Protein AF-A0A433Q4P0-F1 (afdb_monomer_lite)

Organism: NCBI:txid994334

Structure (mmCIF, N/CA/C/O backbone):
data_AF-A0A433Q4P0-F1
#
_entry.id   AF-A0A433Q4P0-F1
#
loop_
_atom_site.group_PDB
_atom_site.id
_atom_site.type_symbol
_atom_site.label_atom_id
_atom_site.label_alt_id
_atom_site.label_comp_id
_atom_site.label_asym_id
_atom_site.label_entity_id
_atom_site.label_seq_id
_atom_site.pdbx_PDB_ins_code
_atom_site.Cartn_x
_atom_site.Cartn_y
_atom_site.Cartn_z
_atom_site.occupancy
_atom_site.B_iso_or_equiv
_atom_site.auth_seq_id
_atom_site.auth_comp_id
_atom_site.auth_asym_id
_atom_site.auth_atom_id
_atom_site.pdbx_PDB_model_num
ATOM 1 N N . MET A 1 1 ? 10.547 3.537 -11.423 1.00 65.88 1 MET A N 1
ATOM 2 C CA . MET A 1 1 ? 9.897 2.313 -10.899 1.00 65.88 1 MET A CA 1
ATOM 3 C C . MET A 1 1 ? 9.715 2.371 -9.387 1.00 65.88 1 MET A C 1
ATOM 5 O O . MET A 1 1 ? 8.588 2.554 -8.961 1.00 65.88 1 MET A O 1
ATOM 9 N N . LEU A 1 2 ? 10.767 2.260 -8.561 1.00 69.75 2 LEU A N 1
ATOM 10 C CA . LEU A 1 2 ? 10.593 2.246 -7.093 1.00 69.75 2 LEU A CA 1
ATOM 11 C C . LEU A 1 2 ? 10.082 3.577 -6.509 1.00 69.75 2 LEU A C 1
ATOM 13 O O . LEU A 1 2 ? 9.319 3.564 -5.547 1.00 69.75 2 LEU A O 1
ATOM 17 N N . ILE A 1 3 ? 10.454 4.709 -7.116 1.00 78.31 3 ILE A N 1
ATOM 18 C CA . ILE A 1 3 ? 9.955 6.041 -6.732 1.00 78.31 3 ILE A CA 1
ATOM 19 C C . ILE A 1 3 ? 8.446 6.141 -7.001 1.00 78.31 3 ILE A C 1
ATOM 21 O O . ILE A 1 3 ? 7.686 6.470 -6.100 1.00 78.31 3 ILE A O 1
ATOM 25 N N . ASP A 1 4 ? 7.996 5.753 -8.197 1.00 80.88 4 ASP A N 1
ATOM 26 C CA . ASP A 1 4 ? 6.577 5.824 -8.584 1.00 80.88 4 ASP A CA 1
ATOM 27 C C . ASP A 1 4 ? 5.687 4.941 -7.695 1.00 80.88 4 ASP A C 1
ATOM 29 O O . ASP A 1 4 ? 4.568 5.312 -7.331 1.00 80.88 4 ASP A O 1
ATOM 33 N N . ILE A 1 5 ? 6.202 3.771 -7.307 1.00 82.31 5 ILE A N 1
ATOM 34 C CA . ILE A 1 5 ? 5.543 2.860 -6.367 1.00 82.31 5 ILE A CA 1
ATOM 35 C C . ILE A 1 5 ? 5.431 3.502 -4.981 1.00 82.31 5 ILE A C 1
ATOM 37 O O . ILE A 1 5 ? 4.360 3.454 -4.379 1.00 82.31 5 ILE A O 1
ATOM 41 N N . ARG A 1 6 ? 6.505 4.127 -4.482 1.00 88.44 6 ARG A N 1
ATOM 42 C CA . ARG A 1 6 ? 6.500 4.838 -3.197 1.00 88.44 6 ARG A CA 1
ATOM 43 C C . ARG A 1 6 ? 5.461 5.949 -3.178 1.00 88.44 6 ARG A C 1
ATOM 45 O O . ARG A 1 6 ? 4.639 5.974 -2.268 1.00 88.44 6 ARG A O 1
ATOM 52 N N . THR A 1 7 ? 5.441 6.792 -4.204 1.00 88.50 7 THR A N 1
ATOM 53 C CA . THR A 1 7 ? 4.446 7.861 -4.334 1.00 88.50 7 THR A CA 1
ATOM 54 C C . THR A 1 7 ? 3.023 7.300 -4.415 1.00 88.50 7 THR A C 1
ATOM 56 O O . THR A 1 7 ? 2.097 7.858 -3.832 1.00 88.50 7 THR A O 1
ATOM 59 N N . THR A 1 8 ? 2.821 6.165 -5.093 1.00 87.19 8 THR A N 1
ATOM 60 C CA . THR A 1 8 ? 1.502 5.512 -5.158 1.00 87.19 8 THR A CA 1
ATOM 61 C C . THR A 1 8 ? 1.058 4.999 -3.788 1.00 87.19 8 THR A C 1
ATOM 63 O O . THR A 1 8 ? -0.068 5.264 -3.379 1.00 87.19 8 THR A O 1
ATOM 66 N N . ILE A 1 9 ? 1.935 4.309 -3.055 1.00 89.38 9 ILE A N 1
ATOM 67 C CA . ILE A 1 9 ? 1.628 3.799 -1.710 1.00 89.38 9 ILE A CA 1
ATOM 68 C C . ILE A 1 9 ? 1.380 4.958 -0.738 1.00 89.38 9 ILE A C 1
ATOM 70 O O . ILE A 1 9 ? 0.408 4.913 0.012 1.00 89.38 9 ILE A O 1
ATOM 74 N N . SER A 1 10 ? 2.192 6.016 -0.796 1.00 92.50 10 SER A N 1
ATOM 75 C CA . SER A 1 10 ? 2.006 7.223 0.018 1.00 92.50 10 SER A CA 1
ATOM 76 C C . SER A 1 10 ? 0.613 7.827 -0.165 1.00 92.50 10 SER A C 1
ATOM 78 O O . SER A 1 10 ? -0.082 8.071 0.818 1.00 92.50 10 SER A O 1
ATOM 80 N N . LYS A 1 11 ? 0.145 7.972 -1.413 1.00 90.56 11 LYS A N 1
ATOM 81 C CA . LYS A 1 11 ? -1.209 8.474 -1.701 1.00 90.56 11 LYS A CA 1
ATOM 82 C C . LYS A 1 11 ? -2.299 7.621 -1.056 1.00 90.56 11 LYS A C 1
ATOM 84 O O . LYS A 1 11 ? -3.211 8.173 -0.454 1.00 90.56 11 LYS A O 1
ATOM 89 N N . VAL A 1 12 ? -2.182 6.294 -1.130 1.00 88.75 12 VAL A N 1
ATOM 90 C CA . VAL A 1 12 ? -3.154 5.376 -0.512 1.00 88.75 12 VAL A CA 1
ATOM 91 C C . VAL A 1 12 ? -3.169 5.538 1.014 1.00 88.75 12 VAL A C 1
ATOM 93 O O . VAL A 1 12 ? -4.240 5.586 1.614 1.00 88.75 12 VAL A O 1
ATOM 96 N N . TYR A 1 13 ? -2.007 5.686 1.653 1.00 92.31 13 TYR A N 1
ATOM 97 C CA . TYR A 1 13 ? -1.927 5.985 3.088 1.00 92.31 13 TYR A CA 1
ATOM 98 C C . TYR A 1 13 ? -2.544 7.350 3.427 1.00 92.31 13 TYR A C 1
ATOM 100 O O . TYR A 1 13 ? -3.319 7.464 4.374 1.00 92.31 13 TYR A O 1
ATOM 108 N N . ALA A 1 14 ? -2.249 8.376 2.628 1.00 91.31 14 ALA A N 1
ATOM 109 C CA . ALA A 1 14 ? -2.740 9.737 2.825 1.00 91.31 14 ALA A CA 1
ATOM 110 C C . ALA A 1 14 ? -4.269 9.868 2.686 1.00 91.31 14 ALA A C 1
ATOM 112 O O . ALA A 1 14 ? -4.845 10.821 3.203 1.00 91.31 14 ALA A O 1
ATOM 113 N N . GLU A 1 15 ? -4.944 8.911 2.040 1.00 89.69 15 GLU A N 1
ATOM 114 C CA . GLU A 1 15 ? -6.412 8.829 2.011 1.00 89.69 15 GLU A CA 1
ATOM 115 C C . GLU A 1 15 ? -7.027 8.414 3.362 1.00 89.69 15 GLU A C 1
ATOM 117 O O . GLU A 1 15 ? -8.236 8.548 3.550 1.00 89.69 15 GLU A O 1
ATOM 122 N N . HIS A 1 16 ? -6.221 7.922 4.312 1.00 87.75 16 HIS A N 1
ATOM 123 C CA . HIS A 1 16 ? -6.699 7.341 5.568 1.00 87.75 16 HIS A CA 1
ATOM 124 C C . HIS A 1 16 ? -6.115 8.025 6.826 1.00 87.75 16 HIS A C 1
ATOM 126 O O . HIS A 1 16 ? -5.667 7.334 7.745 1.00 87.75 16 HIS A O 1
ATOM 132 N N . PRO A 1 17 ? -6.130 9.373 6.931 1.00 87.94 17 PRO A N 1
ATOM 133 C CA . PRO A 1 17 ? -5.525 10.086 8.062 1.00 87.94 17 PRO A CA 1
ATOM 134 C C . PRO A 1 17 ? -6.219 9.776 9.397 1.00 87.94 17 PRO A C 1
ATOM 136 O O . PRO A 1 17 ? -5.576 9.765 10.440 1.00 87.94 17 PRO A O 1
ATOM 139 N N . TYR A 1 18 ? -7.514 9.443 9.359 1.00 86.62 18 TYR A N 1
ATOM 140 C CA . TYR A 1 18 ? -8.329 9.095 10.529 1.00 86.62 18 TYR A CA 1
ATOM 141 C C . TYR A 1 18 ? -7.832 7.855 11.290 1.00 86.62 18 TYR A C 1
ATOM 143 O O . TYR A 1 18 ? -8.199 7.650 12.445 1.00 86.62 18 TYR A O 1
ATOM 151 N N . LEU A 1 19 ? -7.010 7.015 10.655 1.00 88.0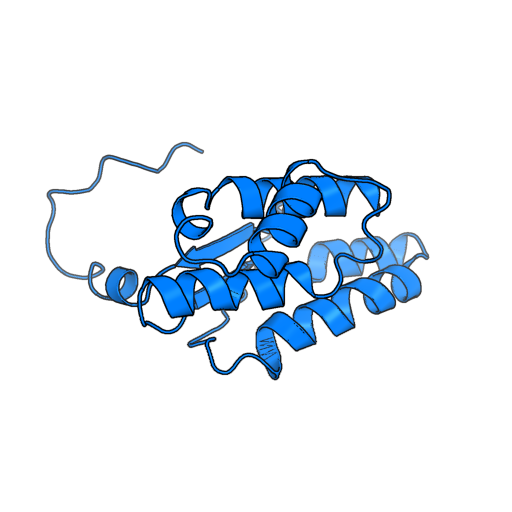0 19 LEU A N 1
ATOM 152 C CA . LEU A 1 19 ? -6.456 5.828 11.297 1.00 88.00 19 LEU A CA 1
ATOM 153 C C . LEU A 1 19 ? -5.410 6.192 12.349 1.00 88.00 19 LEU A C 1
ATOM 155 O O . LEU A 1 19 ? -5.319 5.485 13.347 1.00 88.00 19 LEU A O 1
ATOM 159 N N . GLN A 1 20 ? -4.661 7.287 12.155 1.00 84.69 20 GLN A N 1
ATOM 160 C CA . GLN A 1 20 ? -3.518 7.651 13.002 1.00 84.69 20 GLN A CA 1
ATOM 161 C C . GLN A 1 20 ? -3.884 7.783 14.484 1.00 84.69 20 GLN A C 1
ATOM 163 O O . GLN A 1 20 ? -3.099 7.387 15.336 1.00 84.69 20 GLN A O 1
ATOM 168 N N . GLU A 1 21 ? -5.091 8.259 14.795 1.00 84.44 21 GLU A N 1
ATOM 169 C CA . GLU A 1 21 ? -5.580 8.423 16.173 1.00 84.44 21 GLU A CA 1
ATOM 170 C C . GLU A 1 21 ? -5.746 7.093 16.933 1.00 84.44 21 GLU A C 1
ATOM 172 O O . GLU A 1 21 ? -5.885 7.092 18.152 1.00 84.44 21 GLU A O 1
ATOM 177 N N . HIS A 1 22 ? -5.771 5.964 16.219 1.00 85.62 22 HIS A N 1
ATOM 178 C CA . HIS A 1 22 ? -6.033 4.627 16.767 1.00 85.62 22 HIS A CA 1
ATOM 179 C C . HIS A 1 22 ? -4.854 3.663 16.554 1.00 85.62 22 HIS A C 1
ATOM 181 O O . HIS A 1 22 ? -4.977 2.458 16.796 1.00 85.62 22 HIS A O 1
ATOM 187 N N . LEU A 1 23 ? -3.722 4.182 16.078 1.00 90.19 23 LEU A N 1
ATOM 188 C CA . LEU A 1 23 ? -2.475 3.446 15.908 1.00 90.19 23 LEU A CA 1
ATOM 189 C C . LEU A 1 23 ? -1.626 3.517 17.182 1.00 90.19 23 LEU A C 1
ATOM 191 O O . LEU A 1 23 ? -1.740 4.451 17.970 1.00 90.19 23 LEU A O 1
ATOM 195 N N . GLN A 1 24 ? -0.764 2.521 17.380 1.00 90.31 24 GLN A N 1
ATOM 196 C CA . GLN A 1 24 ? 0.276 2.581 18.413 1.00 90.31 24 GLN A CA 1
ATOM 197 C C . GLN A 1 24 ? 1.395 3.549 18.000 1.00 90.31 24 GLN A C 1
ATOM 199 O O . GLN A 1 24 ? 1.585 3.802 16.809 1.00 90.31 24 GLN A O 1
ATOM 204 N N . ASP A 1 25 ? 2.187 4.036 18.956 1.00 89.81 25 ASP A N 1
ATOM 205 C 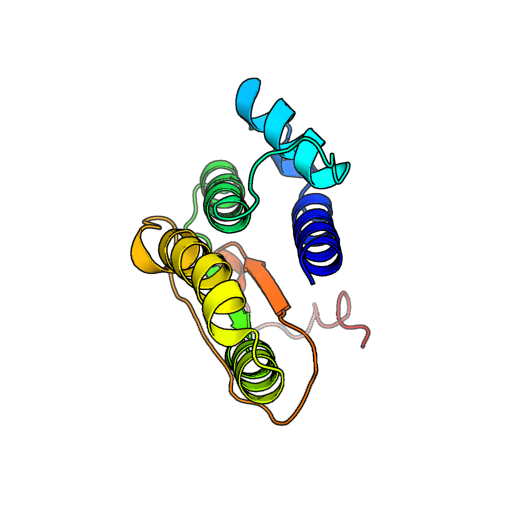CA . ASP A 1 25 ? 3.243 5.027 18.701 1.00 89.81 25 ASP A CA 1
ATOM 206 C C . ASP A 1 25 ? 4.226 4.587 17.597 1.00 89.81 25 ASP A C 1
ATOM 208 O O . ASP A 1 25 ? 4.537 5.366 16.691 1.00 89.81 25 ASP A O 1
ATOM 212 N N . GLU A 1 26 ? 4.667 3.320 17.584 1.00 89.31 26 GLU A N 1
ATOM 213 C CA . GLU A 1 26 ? 5.543 2.822 16.513 1.00 89.31 26 GLU A CA 1
ATOM 214 C C . GLU A 1 26 ? 4.852 2.772 15.141 1.00 89.31 26 GLU A C 1
ATOM 216 O O . GLU A 1 26 ? 5.492 2.982 14.104 1.00 89.31 26 GLU A O 1
ATOM 221 N N . GLU A 1 27 ? 3.550 2.489 15.113 1.00 91.19 27 GLU A N 1
ATOM 222 C CA . GLU A 1 27 ? 2.752 2.442 13.887 1.00 91.19 27 GLU A CA 1
ATOM 223 C C . GLU A 1 27 ? 2.538 3.849 13.325 1.00 91.19 27 GLU A C 1
ATOM 225 O O . GLU A 1 27 ? 2.660 4.034 12.115 1.00 91.19 27 GLU A O 1
ATOM 230 N N . ILE A 1 28 ? 2.315 4.847 14.188 1.00 91.19 28 ILE A N 1
ATOM 231 C CA . ILE A 1 28 ? 2.222 6.261 13.801 1.00 91.19 28 ILE A CA 1
ATOM 232 C C . ILE A 1 28 ? 3.527 6.705 13.140 1.00 91.19 28 ILE A C 1
ATOM 234 O O . ILE A 1 28 ? 3.496 7.261 12.044 1.00 91.19 28 ILE A O 1
ATOM 238 N N . ILE A 1 29 ? 4.680 6.395 13.745 1.00 92.00 29 ILE A N 1
ATOM 239 C CA . ILE A 1 29 ? 5.995 6.743 13.182 1.00 92.00 29 ILE A CA 1
ATOM 240 C C . ILE A 1 29 ? 6.172 6.122 11.792 1.00 92.00 29 ILE A C 1
ATOM 242 O O . ILE A 1 29 ? 6.605 6.800 10.858 1.00 92.00 29 ILE A O 1
ATOM 246 N N . LYS A 1 30 ? 5.842 4.835 11.626 1.00 91.94 30 LYS A N 1
ATOM 247 C CA . LYS A 1 30 ? 5.910 4.171 10.316 1.00 91.94 30 LYS A CA 1
ATOM 248 C C . LYS A 1 30 ? 4.968 4.823 9.304 1.00 91.94 30 LYS A C 1
ATOM 250 O O . LYS A 1 30 ? 5.398 5.122 8.191 1.00 91.94 30 LYS A O 1
ATOM 255 N N . PHE A 1 31 ? 3.713 5.046 9.688 1.00 93.06 31 PHE A N 1
ATOM 256 C CA . PHE A 1 31 ? 2.685 5.640 8.839 1.00 93.06 31 PHE A CA 1
ATOM 257 C C . PHE A 1 31 ? 3.138 7.008 8.324 1.00 93.06 31 PHE A C 1
ATOM 259 O O . PHE A 1 31 ? 3.128 7.255 7.119 1.00 93.06 31 PHE A O 1
ATOM 266 N N . ASP A 1 32 ? 3.629 7.860 9.221 1.00 93.19 32 ASP A N 1
ATOM 267 C CA . ASP A 1 32 ? 4.131 9.192 8.894 1.00 93.19 32 ASP A CA 1
ATOM 268 C C . ASP A 1 32 ? 5.324 9.151 7.934 1.00 93.19 32 ASP A C 1
ATOM 270 O O . ASP A 1 32 ? 5.401 9.952 7.000 1.00 93.19 32 ASP A O 1
ATOM 274 N N . ARG A 1 33 ? 6.256 8.209 8.121 1.00 94.62 33 ARG A N 1
ATOM 275 C CA . ARG A 1 33 ? 7.403 8.040 7.212 1.00 94.62 33 ARG A CA 1
ATOM 276 C C . ARG A 1 33 ? 6.969 7.616 5.811 1.00 94.62 33 ARG A C 1
ATOM 278 O O . ARG A 1 33 ? 7.549 8.086 4.834 1.00 94.62 33 ARG A O 1
ATOM 285 N N . ILE A 1 34 ? 5.947 6.766 5.701 1.00 93.62 34 ILE A N 1
ATOM 286 C CA . ILE A 1 34 ? 5.390 6.338 4.411 1.00 93.62 34 ILE A CA 1
ATOM 287 C C . ILE A 1 34 ? 4.674 7.506 3.721 1.00 93.62 34 ILE A C 1
ATOM 289 O O . ILE A 1 34 ? 4.955 7.768 2.551 1.00 93.62 34 ILE A O 1
ATOM 293 N N . VAL A 1 35 ? 3.823 8.245 4.443 1.00 93.81 35 VAL A N 1
ATOM 294 C CA . VAL A 1 35 ? 3.100 9.421 3.917 1.00 93.81 35 VAL A CA 1
ATOM 295 C C . VAL A 1 35 ? 4.059 10.523 3.464 1.00 93.81 35 VAL A C 1
ATOM 297 O O . VAL A 1 35 ? 3.854 11.139 2.422 1.00 93.81 35 VAL A O 1
ATOM 300 N N . ARG A 1 36 ? 5.147 10.761 4.205 1.00 93.94 36 ARG A N 1
ATOM 301 C CA . ARG A 1 36 ? 6.177 11.751 3.837 1.00 93.94 36 ARG A CA 1
ATOM 302 C C . ARG A 1 36 ? 7.144 11.267 2.754 1.00 93.94 36 ARG A C 1
ATOM 304 O O . ARG A 1 36 ? 8.090 11.981 2.435 1.00 93.94 36 ARG A O 1
ATOM 311 N N . GLU A 1 37 ? 6.933 10.070 2.208 1.00 92.12 37 GLU A N 1
ATOM 312 C CA . GLU A 1 37 ? 7.798 9.453 1.199 1.00 92.12 37 GLU A CA 1
ATOM 313 C C . GLU A 1 37 ? 9.275 9.372 1.637 1.00 92.12 37 GLU A C 1
ATOM 315 O O . GLU A 1 37 ? 10.177 9.460 0.805 1.00 92.12 37 GLU A O 1
ATOM 320 N N . ASP A 1 38 ? 9.535 9.156 2.935 1.00 91.12 38 ASP A N 1
ATOM 321 C CA . ASP A 1 38 ? 10.888 9.156 3.506 1.00 91.12 38 ASP A CA 1
ATOM 322 C C . ASP A 1 38 ? 11.796 8.144 2.772 1.00 91.12 38 ASP A C 1
ATOM 324 O O . ASP A 1 38 ? 11.559 6.926 2.845 1.00 91.12 38 ASP A O 1
ATOM 328 N N . PRO A 1 39 ? 12.855 8.606 2.077 1.00 86.06 39 PRO A N 1
ATOM 329 C CA . PRO A 1 39 ? 13.721 7.739 1.286 1.00 86.06 39 PRO A CA 1
ATOM 330 C C . PRO A 1 39 ? 14.533 6.767 2.149 1.00 86.06 39 PRO A C 1
ATOM 332 O O . PRO A 1 39 ? 14.952 5.726 1.649 1.00 86.06 39 PRO A O 1
ATOM 335 N N . SER A 1 40 ? 14.723 7.067 3.438 1.00 87.31 40 SER A N 1
ATOM 336 C CA . SER A 1 40 ? 15.409 6.189 4.391 1.00 87.31 40 SER A CA 1
ATOM 337 C C . SER A 1 40 ? 14.517 5.063 4.927 1.00 87.31 40 SER A C 1
ATOM 339 O O . SER A 1 40 ? 15.001 4.177 5.636 1.00 87.31 40 SER A O 1
ATOM 341 N N . TYR A 1 41 ? 13.214 5.076 4.614 1.00 85.75 41 TYR A N 1
ATOM 342 C CA . TYR A 1 41 ? 12.316 3.992 4.994 1.00 85.75 41 TYR A CA 1
ATOM 343 C C . TYR A 1 41 ? 12.631 2.739 4.152 1.00 85.75 41 TYR A C 1
ATOM 345 O O . TYR A 1 41 ? 12.509 2.790 2.919 1.00 85.75 41 TYR A O 1
ATOM 353 N N . PRO A 1 42 ? 13.048 1.629 4.795 1.00 77.81 42 PRO A N 1
ATOM 354 C CA . PRO A 1 42 ? 13.842 0.583 4.151 1.00 77.81 42 PRO A CA 1
ATOM 355 C C . PRO A 1 42 ? 13.074 -0.245 3.122 1.00 77.81 42 PRO A C 1
ATOM 357 O O . PRO A 1 42 ? 13.645 -0.636 2.107 1.00 77.81 42 PRO A O 1
ATOM 360 N N . THR A 1 43 ? 11.791 -0.536 3.349 1.00 81.56 43 THR A N 1
ATOM 361 C CA . THR A 1 43 ? 11.006 -1.311 2.385 1.00 81.56 43 THR A CA 1
ATOM 362 C C . THR A 1 43 ? 9.516 -1.043 2.498 1.00 81.56 43 THR A C 1
ATOM 364 O O . THR A 1 43 ? 8.975 -0.921 3.589 1.00 81.56 43 THR A O 1
ATOM 367 N N . LEU A 1 44 ? 8.848 -0.998 1.348 1.00 87.31 44 LEU A N 1
ATOM 368 C CA . LEU A 1 44 ? 7.394 -0.856 1.233 1.00 87.31 44 LEU A CA 1
ATOM 369 C C . LEU A 1 44 ? 6.702 -2.190 0.929 1.00 87.31 44 LEU A C 1
ATOM 371 O O . LEU A 1 44 ? 5.505 -2.219 0.658 1.00 87.31 44 LEU A O 1
ATOM 375 N N . ARG A 1 45 ? 7.450 -3.302 0.972 1.00 85.19 45 ARG A N 1
ATOM 376 C CA . ARG A 1 45 ? 6.946 -4.639 0.628 1.00 85.19 45 ARG A CA 1
ATOM 377 C C . ARG A 1 45 ? 5.744 -5.055 1.469 1.00 85.19 45 ARG A C 1
ATOM 379 O O . ARG A 1 45 ? 4.891 -5.746 0.946 1.00 85.19 45 ARG A O 1
ATOM 386 N N . HIS A 1 46 ? 5.644 -4.620 2.721 1.00 84.94 46 HIS A N 1
ATOM 387 C CA . HIS A 1 46 ? 4.540 -5.001 3.611 1.00 84.94 46 HIS A CA 1
ATOM 388 C C . HIS A 1 46 ? 3.540 -3.873 3.867 1.00 84.94 46 HIS A C 1
ATOM 390 O O . HIS A 1 46 ? 2.539 -4.100 4.536 1.00 84.94 46 HIS A O 1
ATOM 396 N N . ALA A 1 47 ? 3.764 -2.689 3.287 1.00 88.81 47 ALA A N 1
ATOM 397 C CA . ALA A 1 47 ? 2.993 -1.491 3.599 1.00 88.81 47 ALA A CA 1
ATOM 398 C C . ALA A 1 47 ? 1.488 -1.692 3.347 1.00 88.81 47 ALA A C 1
ATOM 400 O O . ALA A 1 47 ? 0.665 -1.434 4.212 1.00 88.81 47 ALA A O 1
ATOM 401 N N . LEU A 1 48 ? 1.092 -2.238 2.193 1.00 86.12 48 LEU A N 1
ATOM 402 C CA . LEU A 1 48 ? -0.335 -2.468 1.926 1.00 86.12 48 LEU A CA 1
ATOM 403 C C . LEU A 1 48 ? -0.958 -3.529 2.846 1.00 86.12 48 LEU A C 1
ATOM 405 O O . LEU A 1 48 ? -2.137 -3.420 3.178 1.00 86.12 48 LEU A O 1
ATOM 409 N N . GLY A 1 49 ? -0.178 -4.538 3.245 1.00 84.25 49 GLY A N 1
ATOM 410 C CA . GLY A 1 49 ? -0.595 -5.540 4.224 1.00 84.25 49 GLY A CA 1
ATOM 411 C C . GLY A 1 49 ? -0.865 -4.891 5.580 1.00 84.25 49 GLY A C 1
ATOM 412 O O . GLY A 1 49 ? -1.993 -4.960 6.058 1.00 84.25 49 GLY A O 1
ATOM 413 N N . GLU A 1 50 ? 0.114 -4.164 6.126 1.00 86.44 50 GLU A N 1
ATOM 414 C CA . GLU A 1 50 ? -0.025 -3.404 7.379 1.00 86.44 50 GLU A CA 1
ATOM 415 C C . GLU A 1 50 ? -1.204 -2.417 7.304 1.00 86.44 50 GLU A C 1
ATOM 417 O O . GLU A 1 50 ? -2.064 -2.397 8.184 1.00 86.44 50 GLU A O 1
ATOM 422 N N . LEU A 1 51 ? -1.319 -1.660 6.206 1.00 87.12 51 LEU A N 1
ATOM 423 C CA . LEU A 1 51 ? -2.418 -0.718 6.012 1.00 87.12 51 LEU A 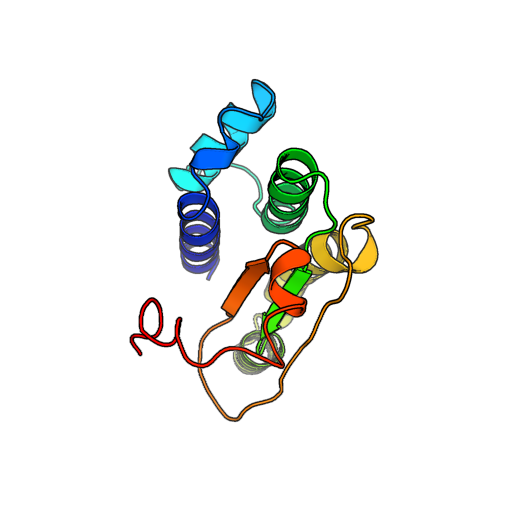CA 1
ATOM 424 C C . LEU A 1 51 ? -3.778 -1.408 6.050 1.00 87.12 51 LEU A C 1
ATOM 426 O O . LEU A 1 51 ? -4.719 -0.819 6.550 1.00 87.12 51 LEU A O 1
ATOM 430 N N . SER A 1 52 ? -3.916 -2.633 5.547 1.00 82.56 52 SER A N 1
ATOM 431 C CA . SER A 1 52 ? -5.200 -3.343 5.563 1.00 82.56 52 SER A CA 1
ATOM 432 C C . SER A 1 52 ? -5.677 -3.714 6.976 1.00 82.56 52 SER A C 1
ATOM 434 O O . SER A 1 52 ? -6.882 -3.849 7.208 1.00 82.56 52 SER A O 1
ATOM 436 N N . GLU A 1 53 ? -4.748 -3.850 7.927 1.00 83.31 53 GLU A N 1
ATOM 437 C CA . GLU A 1 53 ? -5.042 -4.171 9.323 1.00 83.31 53 GLU A CA 1
ATOM 438 C C . GLU A 1 53 ? -5.594 -2.954 10.067 1.00 83.31 53 GLU A C 1
ATOM 440 O O . GLU A 1 53 ? -6.454 -3.093 10.937 1.00 83.31 53 GLU A O 1
ATOM 445 N N . TYR A 1 54 ? -5.153 -1.747 9.705 1.00 85.62 54 TYR A N 1
ATOM 446 C CA . TYR A 1 54 ? -5.519 -0.518 10.408 1.00 85.62 54 TYR A CA 1
ATOM 447 C C . TYR A 1 54 ? -7.028 -0.197 10.309 1.00 85.62 54 TYR A C 1
ATOM 449 O O . TYR A 1 54 ? -7.667 -0.091 11.359 1.00 85.62 54 TYR A O 1
ATOM 457 N N . PRO A 1 55 ? -7.672 -0.138 9.119 1.00 79.75 55 PRO A N 1
ATOM 458 C CA . PRO A 1 55 ? -9.122 -0.020 9.005 1.00 79.75 55 PRO A CA 1
ATOM 459 C C . PRO A 1 55 ? -9.857 -1.203 9.623 1.00 79.75 55 PRO A C 1
ATOM 461 O O . PRO A 1 55 ? -10.962 -1.021 10.127 1.00 79.75 55 PRO A O 1
ATOM 464 N N . ALA A 1 56 ? -9.280 -2.409 9.576 1.00 79.38 56 ALA A N 1
ATOM 465 C CA . ALA A 1 56 ? -9.928 -3.584 10.141 1.00 79.38 56 ALA A CA 1
ATOM 466 C C . ALA A 1 56 ? -10.039 -3.490 11.669 1.00 79.38 56 ALA A C 1
ATOM 468 O O . ALA A 1 56 ? -11.108 -3.757 12.221 1.00 79.38 56 ALA A O 1
ATOM 469 N N . ARG A 1 57 ? -8.971 -3.033 12.338 1.00 81.44 57 ARG A N 1
ATOM 470 C CA . ARG A 1 57 ? -8.971 -2.725 13.776 1.00 81.44 57 ARG A CA 1
ATOM 471 C C . ARG A 1 57 ? -9.897 -1.556 14.098 1.00 81.44 57 ARG A C 1
ATOM 473 O O . ARG A 1 57 ? -10.726 -1.679 14.995 1.00 81.44 57 ARG A O 1
ATOM 480 N N . TYR A 1 58 ? -9.808 -0.468 13.334 1.00 83.06 58 TYR A N 1
ATOM 481 C CA . TYR A 1 58 ? -10.604 0.742 13.552 1.00 83.06 58 TYR A CA 1
ATOM 482 C C . TYR A 1 58 ? -12.116 0.492 13.418 1.00 83.06 58 TYR A C 1
ATOM 484 O O . TYR A 1 58 ? -12.895 0.864 14.290 1.00 83.06 58 TYR A O 1
ATOM 492 N N . HIS A 1 59 ? -12.550 -0.180 12.348 1.00 78.88 59 HIS A N 1
ATOM 493 C CA . HIS A 1 59 ? -13.968 -0.460 12.100 1.00 78.88 59 HIS A CA 1
ATOM 494 C C . HIS A 1 59 ? -14.464 -1.758 12.755 1.00 78.88 59 HIS A C 1
ATOM 496 O O . HIS A 1 59 ? -15.650 -2.070 12.637 1.00 78.88 59 HIS A O 1
ATOM 502 N N . GLN A 1 60 ? -13.576 -2.534 13.392 1.00 76.06 60 GLN A N 1
ATOM 503 C CA . GLN A 1 60 ? -13.852 -3.874 13.935 1.00 76.06 60 GLN A CA 1
ATOM 504 C C . GLN A 1 60 ? -14.500 -4.817 12.904 1.00 76.06 60 GLN A C 1
ATOM 506 O O . GLN A 1 60 ? -15.345 -5.656 13.221 1.00 76.06 60 GLN A O 1
ATOM 511 N N . GLN A 1 61 ? -14.135 -4.654 11.631 1.00 72.00 61 GLN A N 1
ATOM 512 C CA . GLN A 1 61 ? -14.717 -5.372 10.500 1.00 72.00 61 GLN A CA 1
ATOM 513 C C . GLN A 1 61 ? -13.628 -5.819 9.541 1.00 72.00 61 GLN A C 1
ATOM 515 O O . GLN A 1 61 ? -12.624 -5.141 9.357 1.00 72.00 61 GLN A O 1
ATOM 520 N N . LYS A 1 62 ? -13.858 -6.948 8.868 1.00 68.81 62 LYS A N 1
ATOM 521 C CA . LYS A 1 62 ? -12.941 -7.416 7.830 1.00 68.81 62 LYS A CA 1
ATOM 522 C C . LYS A 1 62 ? -12.874 -6.406 6.688 1.00 68.81 62 LYS A C 1
ATOM 524 O O . LYS A 1 62 ? -13.905 -5.931 6.205 1.00 68.81 62 LYS A O 1
ATOM 529 N N . CYS A 1 63 ? -11.659 -6.110 6.251 1.00 67.00 63 CYS A N 1
ATOM 530 C CA . CYS A 1 63 ? -11.413 -5.229 5.132 1.00 67.00 63 CYS A CA 1
ATOM 531 C C . CYS A 1 63 ? -11.620 -5.979 3.808 1.00 67.00 63 CYS A C 1
ATOM 533 O O . CYS A 1 63 ? -11.291 -7.161 3.662 1.00 67.00 63 CYS A O 1
ATOM 535 N N . ILE A 1 64 ? -12.185 -5.289 2.822 1.00 65.88 64 ILE A N 1
ATOM 536 C CA . ILE A 1 64 ? -12.244 -5.771 1.443 1.00 65.88 64 ILE A CA 1
ATOM 537 C C . ILE A 1 64 ? -11.180 -5.016 0.663 1.00 65.88 64 ILE A C 1
ATOM 539 O O . ILE A 1 64 ? -11.236 -3.789 0.582 1.00 65.88 64 ILE A O 1
ATOM 543 N N . VAL A 1 65 ? -10.238 -5.762 0.088 1.00 68.75 65 VAL A N 1
ATOM 544 C CA . VAL A 1 65 ? -9.184 -5.227 -0.771 1.00 68.75 65 VAL A CA 1
ATOM 545 C C . VAL A 1 65 ? -9.512 -5.602 -2.206 1.00 68.75 65 VAL A C 1
ATOM 547 O O . VAL A 1 65 ? -9.556 -6.778 -2.565 1.00 68.75 65 VAL A O 1
ATOM 550 N N . LEU A 1 66 ? -9.762 -4.592 -3.031 1.00 67.06 66 LEU A N 1
ATOM 551 C CA . LEU A 1 66 ? -9.958 -4.766 -4.466 1.00 67.06 66 LEU A CA 1
ATOM 552 C C . LEU A 1 66 ? -8.659 -4.395 -5.170 1.00 67.06 66 LEU A C 1
ATOM 554 O O . LEU A 1 66 ? -8.138 -3.306 -4.937 1.00 67.06 66 LEU A O 1
ATOM 558 N N . ILE A 1 67 ? -8.144 -5.306 -5.994 1.00 71.25 67 ILE A N 1
ATOM 559 C CA . ILE A 1 67 ? -6.945 -5.082 -6.801 1.00 71.25 67 ILE A CA 1
ATOM 560 C C . ILE A 1 67 ? -7.356 -5.275 -8.250 1.00 71.25 67 ILE A C 1
ATOM 562 O O . ILE A 1 67 ? -7.571 -6.405 -8.697 1.00 71.25 67 ILE A O 1
ATOM 566 N N . ASP A 1 68 ? -7.489 -4.164 -8.965 1.00 66.88 68 ASP A N 1
ATOM 567 C CA . ASP A 1 68 ? -7.791 -4.192 -10.392 1.00 66.88 68 ASP A CA 1
ATOM 568 C C . ASP A 1 68 ? -6.499 -4.186 -11.225 1.00 66.88 68 ASP A C 1
ATOM 570 O O . ASP A 1 68 ? -5.551 -3.479 -10.882 1.00 66.88 68 ASP A O 1
ATOM 574 N N . GLU A 1 69 ? -6.466 -4.997 -12.289 1.00 66.31 69 GLU A N 1
ATOM 575 C CA . GLU A 1 69 ? -5.409 -5.021 -13.325 1.00 66.31 69 GLU A CA 1
ATOM 576 C C . GLU A 1 69 ? -3.948 -5.128 -12.819 1.00 66.31 69 GLU A C 1
ATOM 578 O O . GLU A 1 69 ? -3.047 -4.416 -13.269 1.00 66.31 69 GLU A O 1
ATOM 583 N N . TYR A 1 70 ? -3.668 -6.058 -11.897 1.00 73.75 70 TYR A N 1
ATOM 584 C CA . TYR A 1 70 ? -2.295 -6.294 -11.410 1.00 73.75 70 TYR A CA 1
ATOM 585 C C . TYR A 1 70 ? -1.375 -6.985 -12.434 1.00 73.75 70 TYR A C 1
ATOM 587 O O . TYR A 1 70 ? -0.154 -6.956 -12.287 1.00 73.75 70 TYR A O 1
ATOM 595 N N . ASP A 1 71 ? -1.935 -7.616 -13.466 1.00 72.81 71 ASP A N 1
ATOM 596 C CA . ASP A 1 71 ? -1.196 -8.332 -14.508 1.00 72.81 71 ASP A CA 1
ATOM 597 C C . ASP A 1 71 ? -0.596 -7.391 -15.563 1.00 72.81 71 ASP A C 1
ATOM 599 O O . ASP A 1 71 ? 0.495 -7.658 -16.067 1.00 72.81 71 ASP A O 1
ATOM 603 N N . ALA A 1 72 ? -1.237 -6.253 -15.844 1.00 76.50 72 ALA A N 1
ATOM 604 C CA . ALA A 1 72 ? -0.738 -5.229 -16.764 1.00 76.50 72 ALA A CA 1
ATOM 605 C C . ALA A 1 72 ? 0.693 -4.726 -16.442 1.00 76.50 72 ALA A C 1
ATOM 607 O O . ALA A 1 72 ? 1.544 -4.737 -17.341 1.00 76.50 72 ALA A O 1
ATOM 608 N N . PRO A 1 73 ? 1.028 -4.310 -15.202 1.00 75.44 73 PRO A N 1
ATOM 609 C CA . PRO A 1 73 ? 2.387 -3.881 -14.864 1.00 75.44 73 PRO A CA 1
ATOM 610 C C . PRO A 1 73 ? 3.404 -5.030 -14.878 1.00 75.44 73 PRO A C 1
ATOM 612 O O . PRO A 1 73 ? 4.557 -4.802 -15.243 1.00 75.44 73 PRO A O 1
ATOM 615 N N . ILE A 1 74 ? 2.988 -6.259 -14.555 1.00 80.69 74 ILE A N 1
ATOM 616 C CA . ILE A 1 74 ? 3.844 -7.455 -14.622 1.00 80.69 74 ILE A CA 1
ATOM 617 C C . ILE A 1 74 ? 4.168 -7.799 -16.084 1.00 80.69 74 ILE A C 1
ATOM 619 O O . ILE A 1 74 ? 5.326 -8.034 -16.427 1.00 80.69 74 ILE A O 1
ATOM 623 N N . GLY A 1 75 ? 3.174 -7.751 -16.975 1.00 79.69 75 GLY A N 1
ATOM 624 C CA . GLY A 1 75 ? 3.376 -7.935 -18.413 1.00 79.69 75 GLY A CA 1
ATOM 625 C C . GLY A 1 75 ? 4.299 -6.868 -19.006 1.00 79.69 75 GLY A C 1
ATOM 626 O O . GLY A 1 75 ? 5.205 -7.178 -19.780 1.00 79.69 75 GLY A O 1
ATOM 627 N N . ALA A 1 76 ? 4.148 -5.610 -18.582 1.00 81.69 76 ALA A N 1
ATOM 628 C CA . ALA A 1 76 ? 5.065 -4.542 -18.974 1.00 81.69 76 ALA A CA 1
ATOM 629 C C . ALA A 1 76 ? 6.501 -4.781 -18.467 1.00 81.69 76 ALA A C 1
ATOM 631 O O . ALA A 1 76 ? 7.449 -4.473 -19.189 1.00 81.69 76 ALA A O 1
ATOM 632 N N . ALA A 1 77 ? 6.665 -5.339 -17.262 1.00 84.00 77 ALA A N 1
ATOM 633 C CA . ALA A 1 77 ? 7.966 -5.707 -16.702 1.00 84.00 77 ALA A CA 1
ATOM 634 C C . ALA A 1 77 ? 8.654 -6.820 -17.493 1.00 84.00 77 ALA A C 1
ATOM 636 O O . ALA A 1 77 ? 9.846 -6.720 -17.783 1.00 84.00 77 ALA A O 1
ATOM 637 N N . TYR A 1 78 ? 7.883 -7.824 -17.913 1.00 85.31 78 TYR A N 1
ATOM 638 C CA . TYR A 1 78 ? 8.354 -8.902 -18.776 1.00 85.31 78 TYR A CA 1
ATOM 639 C C . TYR A 1 78 ? 8.915 -8.375 -20.098 1.00 85.31 78 TYR A C 1
ATOM 641 O O . TYR A 1 78 ? 10.059 -8.657 -20.447 1.00 85.31 78 TYR A O 1
ATOM 649 N N . HIS A 1 79 ? 8.159 -7.524 -20.795 1.00 84.56 79 HIS A N 1
ATOM 650 C CA . HIS A 1 79 ? 8.600 -6.966 -22.077 1.00 84.56 79 HIS A CA 1
ATOM 651 C C . HIS A 1 79 ? 9.804 -6.025 -21.975 1.00 84.56 79 HIS A C 1
ATOM 653 O O . HIS A 1 79 ? 10.497 -5.811 -22.967 1.00 84.56 79 HIS A O 1
ATOM 659 N N . LYS A 1 80 ? 10.051 -5.445 -20.798 1.00 85.50 80 LYS A N 1
ATOM 660 C CA . LYS A 1 80 ? 11.137 -4.488 -20.566 1.00 85.50 80 LYS A CA 1
ATOM 661 C C . LYS A 1 80 ? 12.333 -5.082 -19.809 1.00 85.50 80 LYS A C 1
ATOM 663 O O . LYS A 1 80 ? 13.265 -4.343 -19.511 1.00 85.50 80 LYS A O 1
ATOM 668 N N . GLY A 1 81 ? 12.319 -6.384 -19.511 1.00 84.62 81 GLY A N 1
ATOM 669 C CA . GLY A 1 81 ? 13.460 -7.106 -18.938 1.00 84.62 81 GLY A CA 1
ATOM 670 C C . GLY A 1 81 ? 13.697 -6.914 -17.435 1.00 84.62 81 GLY A C 1
ATOM 671 O O . GLY A 1 81 ? 14.765 -7.275 -16.964 1.00 84.62 81 GLY A O 1
ATOM 672 N N . TYR A 1 82 ? 12.731 -6.377 -16.682 1.00 83.75 82 TYR A N 1
ATOM 673 C CA . TYR A 1 82 ? 12.815 -6.215 -15.215 1.00 83.75 82 TYR A CA 1
ATOM 674 C C . TYR A 1 82 ? 11.776 -7.070 -14.472 1.00 83.75 82 TYR A C 1
ATOM 676 O O . TYR A 1 82 ? 11.293 -6.714 -13.398 1.00 83.75 82 TYR A O 1
ATOM 684 N N . TYR A 1 83 ? 11.377 -8.191 -15.075 1.00 86.06 83 TYR A N 1
ATOM 685 C CA . TYR A 1 83 ? 10.362 -9.087 -14.523 1.00 86.06 83 TYR A CA 1
ATOM 686 C C . TYR A 1 83 ? 10.728 -9.604 -13.130 1.00 86.06 83 TYR A C 1
ATOM 688 O O . TYR A 1 83 ? 9.896 -9.526 -12.229 1.00 86.06 83 TYR A O 1
ATOM 696 N N . ASP A 1 84 ? 11.962 -10.076 -12.953 1.00 85.81 84 ASP A N 1
ATOM 697 C CA . ASP A 1 84 ? 12.417 -10.651 -11.685 1.00 85.81 84 ASP A CA 1
ATOM 698 C C . ASP A 1 84 ? 12.406 -9.594 -10.573 1.00 85.81 84 ASP A C 1
ATOM 700 O O . ASP A 1 84 ? 11.781 -9.811 -9.540 1.00 85.81 84 ASP A O 1
ATOM 704 N N . ASP A 1 85 ? 12.936 -8.393 -10.833 1.00 83.88 85 ASP A N 1
ATOM 705 C CA . ASP A 1 85 ? 12.889 -7.267 -9.886 1.00 83.88 85 ASP A CA 1
ATOM 706 C C . ASP A 1 85 ? 11.451 -6.872 -9.507 1.00 83.88 85 ASP A C 1
ATOM 708 O O . ASP A 1 85 ? 11.153 -6.540 -8.354 1.00 83.88 85 ASP A O 1
ATOM 712 N N . ALA A 1 86 ? 10.536 -6.882 -10.484 1.00 83.19 86 ALA A N 1
ATOM 713 C CA . ALA A 1 86 ? 9.129 -6.593 -10.240 1.00 83.19 86 ALA A CA 1
ATOM 714 C C . ALA A 1 86 ? 8.487 -7.688 -9.378 1.00 83.19 86 ALA A C 1
ATOM 716 O O . ALA A 1 86 ? 7.771 -7.377 -8.425 1.00 83.19 86 ALA A O 1
ATOM 717 N N . MET A 1 87 ? 8.752 -8.960 -9.675 1.00 85.19 87 MET A N 1
ATOM 718 C CA . MET A 1 87 ? 8.221 -10.090 -8.918 1.00 85.19 87 MET A CA 1
ATOM 719 C C . MET A 1 87 ? 8.798 -10.162 -7.503 1.00 85.19 87 MET A C 1
ATOM 721 O O . M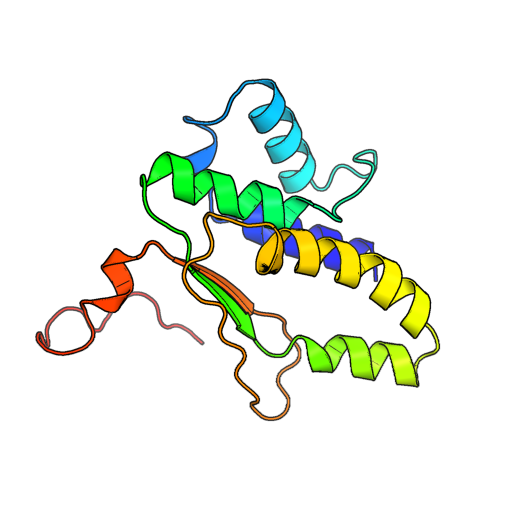ET A 1 87 ? 8.033 -10.365 -6.563 1.00 85.19 87 MET A O 1
ATOM 725 N N . ASP A 1 88 ? 10.083 -9.877 -7.314 1.00 86.62 88 ASP A N 1
ATOM 726 C CA . ASP A 1 88 ? 10.734 -9.799 -6.000 1.00 86.62 88 ASP A CA 1
ATOM 727 C C . ASP A 1 88 ? 10.115 -8.733 -5.089 1.00 86.62 88 ASP A C 1
ATOM 729 O O . ASP A 1 88 ? 10.176 -8.822 -3.858 1.00 86.62 88 ASP A O 1
ATOM 733 N N . PHE A 1 89 ? 9.504 -7.709 -5.682 1.00 84.19 89 PHE A N 1
ATOM 734 C CA . PHE A 1 89 ? 8.787 -6.675 -4.956 1.00 84.19 89 PHE A CA 1
ATOM 735 C C . PHE A 1 89 ? 7.299 -7.005 -4.760 1.00 84.19 89 PHE A C 1
ATOM 737 O O . PHE A 1 89 ? 6.794 -6.952 -3.636 1.00 84.19 89 PHE A O 1
ATOM 744 N N . PHE A 1 90 ? 6.588 -7.350 -5.835 1.00 82.75 90 PHE A N 1
ATOM 745 C CA . PHE A 1 90 ? 5.139 -7.560 -5.808 1.00 82.75 90 PHE A CA 1
ATOM 746 C C . PHE A 1 90 ? 4.732 -8.870 -5.137 1.00 82.75 90 PHE A C 1
ATOM 748 O O . PHE A 1 90 ? 3.697 -8.912 -4.475 1.00 82.75 90 PHE A O 1
ATOM 755 N N . HIS A 1 91 ? 5.525 -9.934 -5.266 1.00 83.12 91 HIS A N 1
ATOM 756 C CA . HIS A 1 91 ? 5.199 -11.235 -4.688 1.00 83.12 91 HIS A CA 1
ATOM 757 C C . HIS A 1 91 ? 5.060 -11.200 -3.155 1.00 83.12 91 HIS A C 1
ATOM 759 O O . HIS A 1 91 ? 3.991 -11.574 -2.662 1.00 83.12 91 HIS A O 1
ATOM 765 N N . PRO A 1 92 ? 6.049 -10.706 -2.375 1.00 82.19 92 PRO A N 1
ATOM 766 C CA . PRO A 1 92 ? 5.895 -10.607 -0.922 1.00 82.19 92 PRO A CA 1
ATOM 767 C C . PRO A 1 92 ? 4.781 -9.634 -0.517 1.00 82.19 92 PRO A C 1
ATOM 769 O O . PRO A 1 92 ? 4.067 -9.890 0.453 1.00 82.19 92 PRO A O 1
ATOM 772 N N . MET A 1 93 ? 4.569 -8.562 -1.286 1.00 83.44 93 MET A N 1
ATOM 773 C CA . MET A 1 93 ? 3.502 -7.601 -1.013 1.00 83.44 93 MET A CA 1
ATOM 774 C C . MET A 1 93 ? 2.117 -8.204 -1.161 1.00 83.44 93 MET A C 1
ATOM 776 O O . MET A 1 93 ? 1.320 -8.153 -0.224 1.00 83.44 93 MET A O 1
ATOM 780 N N . PHE A 1 94 ? 1.833 -8.823 -2.304 1.00 80.56 94 PHE A N 1
ATOM 781 C CA . PHE A 1 94 ? 0.544 -9.459 -2.524 1.00 80.56 94 PHE A CA 1
ATOM 782 C C . PHE A 1 94 ? 0.347 -10.673 -1.618 1.00 80.56 94 PHE A C 1
ATOM 784 O O . PHE A 1 94 ? -0.780 -10.899 -1.190 1.00 80.56 94 PHE A O 1
ATOM 791 N N . SER A 1 95 ? 1.404 -11.409 -1.252 1.00 79.00 95 SER A N 1
ATOM 792 C CA . SER A 1 95 ? 1.286 -12.472 -0.243 1.00 79.00 95 SER A CA 1
ATOM 793 C C . SER A 1 95 ? 0.820 -11.911 1.101 1.00 79.00 95 SER A C 1
ATOM 795 O O . SER A 1 95 ? -0.189 -12.378 1.628 1.00 79.00 95 SER A O 1
ATOM 797 N N . SER A 1 96 ? 1.473 -10.850 1.593 1.00 78.94 96 SER A N 1
ATOM 798 C CA . SER A 1 96 ? 1.094 -10.213 2.863 1.00 78.94 96 SER A CA 1
ATOM 799 C C . SER A 1 96 ? -0.322 -9.631 2.839 1.00 78.94 96 SER A C 1
ATOM 801 O O . SER A 1 96 ? -1.032 -9.670 3.836 1.00 78.94 96 SER A O 1
ATOM 803 N N . LEU A 1 97 ? -0.763 -9.134 1.681 1.00 78.69 97 LEU A N 1
ATOM 804 C CA . LEU A 1 97 ? -2.074 -8.518 1.515 1.00 78.69 97 LEU A CA 1
ATOM 805 C C . LEU A 1 97 ? -3.206 -9.541 1.341 1.00 78.69 97 LEU A C 1
ATOM 807 O O . LEU A 1 97 ? -4.309 -9.304 1.833 1.00 78.69 97 LEU A O 1
ATOM 811 N N . LEU A 1 98 ? -2.955 -10.638 0.613 1.00 71.56 98 LEU A N 1
ATOM 812 C CA . LEU A 1 98 ? -3.986 -11.564 0.125 1.00 71.56 98 LEU A CA 1
ATOM 813 C C . LEU A 1 98 ? -3.986 -12.941 0.792 1.00 71.56 98 LEU A C 1
ATOM 815 O O . LEU A 1 98 ? -5.060 -13.508 0.981 1.00 71.56 98 LEU A O 1
ATOM 819 N N . LYS A 1 99 ? -2.812 -13.510 1.082 1.00 61.84 99 LYS A N 1
ATOM 820 C CA . LYS A 1 99 ? -2.687 -14.876 1.618 1.00 61.84 99 LYS A CA 1
ATOM 821 C C . LYS A 1 99 ? -2.683 -14.893 3.138 1.00 61.84 99 LYS A C 1
ATOM 823 O O . LYS A 1 99 ? -3.433 -15.659 3.733 1.00 61.84 99 LYS A O 1
ATOM 828 N N . ASP A 1 100 ? -1.865 -14.039 3.740 1.00 56.62 100 ASP A N 1
ATOM 829 C CA . ASP A 1 100 ? -1.595 -14.080 5.183 1.00 56.62 100 ASP A CA 1
ATOM 830 C C . ASP A 1 100 ? -2.528 -13.158 5.985 1.00 56.62 100 ASP A C 1
ATOM 832 O O . ASP A 1 100 ? -2.442 -13.050 7.207 1.00 56.62 100 ASP A O 1
ATOM 836 N N . ASN A 1 101 ? -3.468 -12.507 5.300 1.00 58.59 101 ASN A N 1
ATOM 837 C CA . ASN A 1 101 ? -4.323 -11.494 5.885 1.00 58.59 101 ASN A CA 1
ATOM 838 C C . ASN A 1 101 ? -5.663 -12.067 6.363 1.00 58.59 101 ASN A C 1
ATOM 840 O O . ASN A 1 101 ? -6.635 -12.153 5.608 1.00 58.59 101 ASN A O 1
ATOM 844 N N . ILE A 1 102 ? -5.752 -12.392 7.656 1.00 58.56 102 ILE A N 1
ATOM 845 C CA . ILE A 1 102 ? -6.996 -12.865 8.291 1.00 58.56 102 ILE A CA 1
ATOM 846 C C . ILE A 1 102 ? -8.138 -11.829 8.238 1.00 58.56 102 ILE A C 1
ATOM 848 O O . ILE A 1 102 ? -9.324 -12.180 8.359 1.00 58.56 102 ILE A O 1
ATOM 852 N N . ASN A 1 103 ? -7.779 -10.558 8.016 1.00 53.59 103 ASN A N 1
ATOM 853 C CA . ASN A 1 103 ? -8.695 -9.431 7.903 1.00 53.59 103 ASN A CA 1
ATOM 854 C C . ASN A 1 103 ? -9.267 -9.270 6.493 1.00 53.59 103 ASN A C 1
ATOM 856 O O . ASN A 1 103 ? -10.196 -8.483 6.322 1.00 53.59 103 ASN A O 1
ATOM 860 N N . LEU A 1 104 ? -8.783 -10.018 5.497 1.00 50.41 104 LEU A N 1
ATOM 861 C CA . LEU A 1 104 ? -9.322 -9.978 4.145 1.00 50.41 104 LEU A CA 1
ATOM 862 C C . LEU A 1 104 ? -10.599 -10.820 4.044 1.00 50.41 104 LEU A C 1
ATOM 864 O O . LEU A 1 104 ? -10.609 -12.018 4.324 1.00 50.41 104 LEU A O 1
ATOM 868 N N . HIS A 1 105 ? -11.701 -10.201 3.617 1.00 51.25 105 HIS A N 1
ATOM 869 C CA . HIS A 1 105 ? -12.943 -10.939 3.370 1.00 51.25 105 HIS A CA 1
ATOM 870 C C . HIS A 1 105 ? -13.015 -11.523 1.951 1.00 51.25 105 HIS A C 1
ATOM 872 O O . HIS A 1 105 ? -13.368 -12.689 1.786 1.00 51.25 105 HIS A O 1
ATOM 878 N N . LYS A 1 106 ? -12.712 -10.714 0.927 1.00 52.16 106 LYS A N 1
ATOM 879 C CA . LYS A 1 106 ? -12.695 -11.103 -0.493 1.00 52.16 106 LYS A CA 1
ATOM 880 C C . LYS A 1 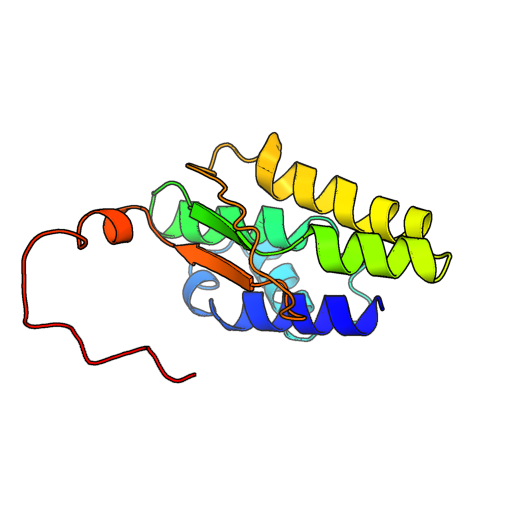106 ? -11.707 -10.220 -1.251 1.00 52.16 106 LYS A C 1
ATOM 882 O O . LYS A 1 106 ? -11.698 -9.011 -1.035 1.00 52.16 106 LYS A O 1
ATOM 887 N N . ALA A 1 107 ? -10.954 -10.817 -2.169 1.00 56.62 107 ALA A N 1
ATOM 888 C CA . ALA A 1 107 ? -10.223 -10.0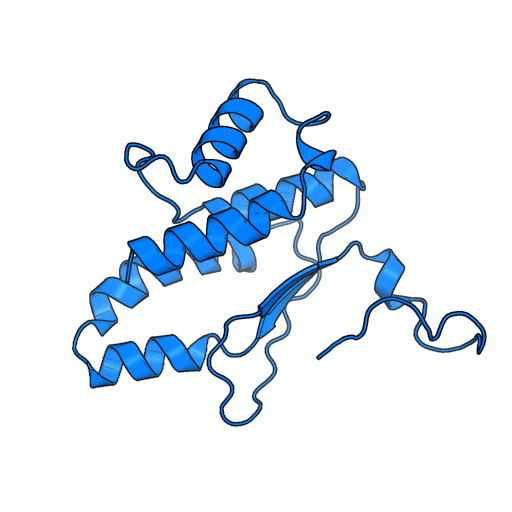99 -3.206 1.00 56.62 107 ALA A CA 1
ATOM 889 C C . ALA A 1 107 ? -10.882 -10.362 -4.557 1.00 56.62 107 ALA A C 1
ATOM 891 O O . ALA A 1 107 ? -11.257 -11.494 -4.866 1.00 56.62 107 ALA A O 1
ATOM 892 N N . PHE A 1 108 ? -11.058 -9.310 -5.348 1.00 49.91 108 PHE A N 1
ATOM 893 C CA . PHE A 1 108 ? -11.664 -9.402 -6.668 1.00 49.91 108 PHE A CA 1
ATOM 894 C C . PHE A 1 108 ? -10.769 -8.694 -7.675 1.00 49.91 108 PHE A C 1
ATOM 896 O O . PHE A 1 108 ? -10.391 -7.544 -7.462 1.00 49.91 108 PHE A O 1
ATOM 903 N N . SER A 1 109 ? -10.447 -9.403 -8.753 1.00 51.44 109 SER A N 1
ATOM 904 C CA . SER A 1 109 ? -9.693 -8.889 -9.890 1.00 51.44 109 SER A CA 1
ATOM 905 C C . SER A 1 109 ? -10.643 -8.834 -11.080 1.00 51.44 109 SER A C 1
ATOM 907 O O . SER A 1 109 ? -11.199 -9.865 -11.472 1.00 51.44 109 SER A O 1
ATOM 909 N N . ARG A 1 110 ? -10.888 -7.638 -11.632 1.00 45.97 110 ARG A N 1
ATOM 910 C CA . ARG A 1 110 ? -11.550 -7.522 -12.932 1.00 45.97 110 ARG A CA 1
ATOM 911 C C . ARG A 1 110 ? -10.465 -7.510 -14.003 1.00 45.97 110 ARG A C 1
ATOM 913 O O . ARG A 1 110 ? -9.408 -6.919 -13.853 1.00 45.97 110 ARG A O 1
ATOM 920 N N . ARG A 1 111 ? -10.729 -8.195 -15.111 1.00 39.84 111 ARG A N 1
ATOM 921 C CA . ARG A 1 111 ? -9.992 -7.974 -16.355 1.00 39.84 111 ARG A CA 1
ATOM 922 C C . ARG A 1 111 ? -10.844 -7.039 -17.195 1.00 39.84 111 ARG A C 1
ATOM 924 O O . ARG A 1 111 ? -11.845 -7.480 -17.760 1.00 39.84 111 ARG A O 1
ATOM 931 N N . ARG A 1 112 ? -10.511 -5.751 -17.241 1.00 38.88 112 ARG A N 1
ATOM 932 C CA . ARG A 1 112 ? -10.977 -4.871 -18.316 1.00 38.88 112 ARG A CA 1
ATOM 933 C C . ARG A 1 112 ? -9.783 -4.451 -19.167 1.00 38.88 112 ARG A C 1
ATOM 935 O O . ARG A 1 112 ? -8.639 -4.473 -18.744 1.00 38.88 112 ARG A O 1
ATOM 942 N N . SER A 1 113 ? -10.065 -4.217 -20.440 1.00 35.50 113 SER A N 1
ATOM 943 C CA . SER A 1 113 ? -9.097 -3.775 -21.440 1.00 35.50 113 SER A CA 1
ATOM 944 C C . SER A 1 113 ? -8.678 -2.312 -21.198 1.00 35.50 113 SER A C 1
ATOM 946 O O . SER A 1 113 ? -9.413 -1.556 -20.567 1.00 35.50 113 SER A O 1
ATOM 948 N N . PRO A 1 114 ? -7.591 -1.869 -21.844 1.00 40.78 114 PRO A N 1
ATOM 949 C CA . PRO A 1 114 ? -6.338 -1.481 -21.205 1.00 40.78 114 PRO A CA 1
ATOM 950 C C . PRO A 1 114 ? -6.420 -0.122 -20.474 1.00 40.78 114 PRO A C 1
ATOM 952 O O . PRO A 1 114 ? -6.377 0.924 -21.125 1.00 40.78 114 PRO A O 1
ATOM 955 N N . CYS A 1 115 ? -6.441 -0.107 -19.137 1.00 33.66 115 CYS A N 1
ATOM 956 C CA . CYS A 1 115 ? -6.345 1.127 -18.347 1.00 33.66 115 CYS A CA 1
ATOM 957 C C . CYS A 1 115 ? -5.154 1.054 -17.375 1.00 33.66 115 CYS A C 1
ATOM 959 O O . CYS A 1 115 ? -5.053 0.198 -16.515 1.00 33.66 115 CYS A O 1
ATOM 961 N N . ARG A 1 116 ? -4.193 1.973 -17.524 1.00 34.31 116 ARG A N 1
ATOM 962 C CA . ARG A 1 116 ? -2.826 1.884 -16.965 1.00 34.31 116 ARG A CA 1
ATOM 963 C C . ARG A 1 116 ? -2.695 2.167 -15.456 1.00 34.31 116 ARG A C 1
ATOM 965 O O . ARG A 1 116 ? -1.740 2.836 -15.063 1.00 34.31 116 ARG A O 1
ATOM 972 N N . GLN A 1 117 ? -3.610 1.715 -14.601 1.00 37.34 117 GLN A N 1
ATOM 973 C CA . GLN A 1 117 ? -3.539 2.065 -13.180 1.00 37.34 117 GLN A CA 1
ATOM 974 C C . GLN A 1 117 ? -4.061 0.962 -12.259 1.00 37.34 117 GLN A C 1
ATOM 976 O O . GLN A 1 117 ? -5.230 0.595 -12.316 1.00 37.34 117 GLN A O 1
ATOM 981 N N . ILE A 1 118 ? -3.194 0.485 -11.357 1.00 44.00 118 ILE A N 1
ATOM 982 C CA . ILE A 1 118 ? -3.614 -0.343 -10.223 1.00 44.00 118 ILE A CA 1
ATOM 983 C C . ILE A 1 118 ? -4.517 0.525 -9.345 1.00 44.00 118 ILE A C 1
ATOM 985 O O . ILE A 1 118 ? -4.072 1.541 -8.805 1.00 44.00 118 ILE A O 1
ATOM 989 N N . ARG A 1 119 ? -5.779 0.119 -9.186 1.00 50.34 119 ARG A N 1
ATOM 990 C CA . ARG A 1 119 ? -6.705 0.739 -8.236 1.00 50.34 119 ARG A CA 1
ATOM 991 C C . ARG A 1 119 ? -6.812 -0.148 -7.003 1.00 50.34 119 ARG A C 1
ATOM 993 O O . ARG A 1 119 ? -7.296 -1.272 -7.096 1.00 50.34 119 ARG A O 1
ATOM 1000 N N . LEU A 1 120 ? -6.362 0.378 -5.866 1.00 54.78 120 LEU A N 1
ATOM 1001 C CA . LEU A 1 120 ? -6.520 -0.227 -4.547 1.00 54.78 120 LEU A CA 1
ATOM 1002 C C . LEU A 1 120 ? -7.601 0.539 -3.795 1.00 54.78 120 LEU A C 1
ATOM 1004 O O . LEU A 1 120 ? -7.543 1.759 -3.691 1.00 54.78 120 LEU A O 1
ATOM 1008 N N . SER A 1 121 ? -8.599 -0.174 -3.286 1.00 62.38 121 SER A N 1
ATOM 1009 C CA . SER A 1 121 ? -9.614 0.421 -2.420 1.00 62.38 121 SER A CA 1
ATOM 1010 C C . SER A 1 121 ? -9.828 -0.454 -1.202 1.00 62.38 121 SER A C 1
ATOM 1012 O O . SER A 1 121 ? -10.136 -1.638 -1.356 1.00 62.38 121 SER A O 1
ATOM 1014 N N . PHE A 1 122 ? -9.733 0.154 -0.024 1.00 61.41 122 PHE A N 1
ATOM 1015 C CA . PHE A 1 122 ? -10.116 -0.448 1.243 1.00 61.41 122 PHE A CA 1
ATOM 1016 C C . PHE A 1 122 ? -11.549 -0.013 1.558 1.00 61.41 122 PHE A C 1
ATOM 1018 O O . PHE A 1 122 ? -11.884 1.177 1.526 1.00 61.41 122 PHE A O 1
ATOM 1025 N N . ARG A 1 123 ? -12.441 -0.984 1.772 1.00 60.00 123 ARG A N 1
ATOM 1026 C CA . ARG A 1 123 ? -13.851 -0.717 2.090 1.00 60.00 123 ARG A CA 1
ATOM 1027 C C . ARG A 1 123 ? -14.300 -1.540 3.300 1.00 60.00 123 ARG A C 1
ATOM 1029 O O . ARG A 1 123 ? -14.055 -2.751 3.312 1.00 60.00 123 ARG A O 1
ATOM 1036 N N . PRO A 1 124 ? -14.981 -0.921 4.285 1.00 52.56 124 PRO A N 1
ATOM 1037 C CA . PRO A 1 124 ? -15.631 -1.656 5.361 1.00 52.56 124 PRO A CA 1
ATOM 1038 C C . PRO A 1 124 ? -16.823 -2.459 4.820 1.00 52.56 124 PRO A C 1
ATOM 1040 O O . PRO A 1 124 ? -17.497 -2.060 3.865 1.00 52.56 124 PRO A O 1
ATOM 1043 N N . GLN A 1 125 ? -17.095 -3.606 5.441 1.00 44.84 125 GLN A N 1
ATOM 1044 C CA . GLN A 1 125 ? -18.024 -4.626 4.942 1.00 44.84 125 GLN A CA 1
ATOM 1045 C C . GLN A 1 125 ? -19.476 -4.128 4.782 1.00 44.84 125 GLN A C 1
ATOM 1047 O O . GLN A 1 125 ? -20.223 -4.642 3.949 1.00 44.84 125 GLN A O 1
ATOM 1052 N N . GLN A 1 126 ? -19.883 -3.097 5.530 1.00 45.69 126 GLN A N 1
ATOM 1053 C CA . GLN A 1 126 ? -21.233 -2.516 5.457 1.00 45.69 126 GLN A CA 1
ATOM 1054 C C . GLN A 1 126 ? -21.572 -1.894 4.090 1.00 45.69 126 GLN A C 1
ATOM 1056 O O . GLN A 1 126 ? -22.747 -1.807 3.738 1.00 45.69 126 GLN A O 1
ATOM 1061 N N . TYR A 1 127 ? -20.571 -1.543 3.274 1.00 45.84 127 TYR A N 1
ATOM 1062 C CA . TYR A 1 127 ? -20.788 -0.936 1.954 1.00 45.84 127 TYR A CA 1
ATOM 1063 C C . TYR A 1 127 ? -21.392 -1.899 0.914 1.00 45.84 127 TYR A C 1
ATOM 1065 O O . TYR A 1 127 ? -21.926 -1.454 -0.098 1.00 45.84 127 TYR A O 1
ATOM 1073 N N . GLN A 1 128 ? -21.345 -3.216 1.151 1.00 44.50 128 GLN A N 1
ATOM 1074 C CA . GLN A 1 128 ? -21.918 -4.215 0.238 1.00 44.50 128 GLN A CA 1
ATOM 1075 C C . GLN A 1 128 ? -23.421 -4.457 0.433 1.00 44.50 128 GLN A C 1
ATOM 1077 O O . GLN A 1 128 ? -24.008 -5.175 -0.368 1.00 44.50 128 GLN A O 1
ATOM 1082 N N . ARG A 1 129 ? -24.062 -3.873 1.458 1.00 31.97 129 ARG A N 1
ATOM 1083 C CA . ARG A 1 129 ? -25.512 -4.032 1.690 1.00 31.97 129 ARG A CA 1
ATOM 1084 C C . ARG A 1 129 ? -26.383 -2.936 1.062 1.00 31.97 129 ARG A C 1
ATOM 1086 O O . ARG A 1 129 ? -27.600 -3.027 1.133 1.00 31.97 129 ARG A O 1
ATOM 1093 N N . LEU A 1 130 ? -25.780 -1.928 0.431 1.00 38.72 130 LEU A N 1
ATOM 1094 C CA . LEU A 1 130 ? -26.475 -0.802 -0.212 1.00 38.72 130 LEU A CA 1
ATOM 1095 C C . LEU A 1 130 ? -26.672 -1.001 -1.728 1.00 38.72 130 LEU A C 1
ATOM 1097 O O . LEU A 1 130 ? -26.707 -0.027 -2.477 1.00 38.72 130 LEU A O 1
ATOM 1101 N N . SER A 1 131 ? -26.766 -2.247 -2.201 1.00 38.84 131 SER A N 1
ATOM 1102 C CA . SER A 1 131 ? -26.920 -2.533 -3.633 1.00 38.84 131 SER A CA 1
ATOM 1103 C C . SER A 1 131 ? -28.343 -2.757 -4.121 1.00 38.84 131 SER A C 1
ATOM 1105 O O . SER A 1 131 ? -28.472 -2.874 -5.333 1.00 38.84 131 SER A O 1
ATOM 1107 N N . ASP A 1 132 ? -29.382 -2.782 -3.274 1.00 40.12 132 ASP A N 1
ATOM 1108 C CA . ASP A 1 132 ? -30.697 -3.223 -3.775 1.00 40.12 132 ASP A CA 1
ATOM 1109 C C . ASP A 1 132 ? -31.916 -2.331 -3.507 1.00 40.12 132 ASP A C 1
ATOM 1111 O O . ASP A 1 132 ? -32.835 -2.420 -4.302 1.00 40.12 132 ASP A O 1
ATOM 1115 N N . ASP A 1 133 ? -31.947 -1.391 -2.554 1.00 38.97 133 ASP A N 1
ATOM 1116 C CA . ASP A 1 133 ? -33.131 -0.518 -2.414 1.00 38.97 133 ASP A CA 1
ATOM 1117 C C . ASP A 1 133 ? -32.809 0.818 -1.731 1.00 38.97 133 ASP A C 1
ATOM 1119 O O . ASP A 1 133 ? -32.650 0.883 -0.515 1.00 38.97 133 ASP A O 1
ATOM 1123 N N . THR A 1 134 ? -32.683 1.897 -2.514 1.00 32.03 134 THR A N 1
ATOM 1124 C CA . THR A 1 134 ? -33.160 3.272 -2.211 1.00 32.03 134 THR A CA 1
ATOM 1125 C C . THR A 1 134 ? -32.667 4.263 -3.288 1.00 32.03 134 THR A C 1
ATOM 1127 O O . THR A 1 134 ? -31.470 4.306 -3.577 1.00 32.03 134 THR A O 1
ATOM 1130 N N . PRO A 1 135 ? -33.530 5.107 -3.898 1.00 33.31 135 PRO A N 1
ATOM 1131 C CA . PRO A 1 135 ? -33.133 5.966 -5.023 1.00 33.31 135 PRO A CA 1
ATOM 1132 C C . PRO A 1 135 ? -32.379 7.250 -4.631 1.00 33.31 135 PRO A C 1
ATOM 1134 O O . PRO A 1 135 ? -32.015 8.027 -5.511 1.00 33.31 135 PRO A O 1
ATOM 1137 N N . THR A 1 136 ? -32.153 7.524 -3.345 1.00 34.00 136 THR A N 1
ATOM 1138 C CA . THR A 1 136 ? -31.947 8.914 -2.888 1.00 34.00 136 THR A CA 1
ATOM 1139 C C . THR A 1 136 ? -30.501 9.303 -2.564 1.00 34.00 136 THR A C 1
ATOM 1141 O O . THR A 1 136 ? -30.250 10.454 -2.228 1.00 34.00 136 THR A O 1
ATOM 1144 N N . ILE A 1 137 ? -29.519 8.405 -2.705 1.00 32.31 137 ILE A N 1
ATOM 1145 C CA . ILE A 1 137 ? -28.094 8.726 -2.464 1.00 32.31 137 ILE A CA 1
ATOM 1146 C C . ILE A 1 137 ? -27.260 8.383 -3.706 1.00 32.31 137 ILE A C 1
ATOM 1148 O O . ILE A 1 137 ? -26.238 7.707 -3.660 1.00 32.31 137 ILE A O 1
ATOM 1152 N N . ARG A 1 138 ? -27.720 8.841 -4.871 1.00 27.39 138 ARG A N 1
ATOM 1153 C CA . ARG A 1 138 ? -26.929 8.860 -6.106 1.00 27.39 138 ARG A CA 1
ATOM 1154 C C . ARG A 1 138 ? -26.504 10.288 -6.410 1.00 27.39 138 ARG A C 1
ATOM 1156 O O . ARG A 1 138 ? -27.032 10.866 -7.350 1.00 27.39 138 ARG A O 1
ATOM 1163 N N . GLN A 1 139 ? -25.597 10.886 -5.634 1.00 28.11 139 GLN A N 1
ATOM 1164 C CA . GLN A 1 139 ? -24.983 12.137 -6.109 1.00 28.11 139 GLN A CA 1
ATOM 1165 C C . GLN A 1 139 ? -23.649 12.568 -5.504 1.00 28.11 139 GLN A C 1
ATOM 1167 O O . GLN A 1 139 ? -23.128 13.597 -5.919 1.00 28.11 139 GLN A O 1
ATOM 1172 N N . GLN A 1 140 ? -23.026 11.808 -4.609 1.00 28.97 140 GLN A N 1
ATOM 1173 C CA . GLN A 1 140 ? -21.688 12.166 -4.146 1.00 28.97 140 GLN A CA 1
ATOM 1174 C C . GLN A 1 140 ? -20.734 11.003 -4.390 1.00 28.97 140 GLN A C 1
ATOM 1176 O O . GLN A 1 140 ? -21.001 9.877 -3.985 1.00 28.97 140 GLN A O 1
ATOM 1181 N N . PHE A 1 141 ? -19.631 11.310 -5.072 1.00 27.28 141 PHE A N 1
ATOM 1182 C CA . PHE A 1 141 ? -18.481 10.442 -5.339 1.00 27.28 141 PHE A CA 1
ATOM 1183 C C . PHE A 1 141 ? -18.566 9.509 -6.553 1.00 27.28 141 PHE A C 1
ATOM 1185 O O . PHE A 1 141 ? -18.220 8.334 -6.480 1.00 27.28 141 PHE A O 1
ATOM 1192 N N . TRP A 1 142 ? -18.896 10.085 -7.710 1.00 23.47 142 TRP A N 1
ATOM 1193 C CA . TRP A 1 142 ? -18.274 9.682 -8.976 1.00 23.47 142 TRP A CA 1
ATOM 1194 C C . TRP A 1 142 ? -17.920 10.944 -9.768 1.00 23.47 142 TRP A C 1
ATOM 1196 O O . TRP A 1 142 ? -18.802 11.594 -10.320 1.00 23.47 142 TRP A O 1
ATOM 1206 N N . VAL A 1 143 ? -16.638 11.299 -9.810 1.00 21.55 143 VAL A N 1
ATOM 1207 C CA . VAL A 1 143 ? -16.084 12.164 -10.859 1.00 21.55 143 VAL A CA 1
ATOM 1208 C C . VAL A 1 143 ? -14.914 11.393 -11.464 1.00 21.55 143 VAL A C 1
ATOM 1210 O O . VAL A 1 143 ? -14.136 10.790 -10.722 1.00 21.55 143 VAL A O 1
ATOM 1213 N N . TYR A 1 144 ? -14.943 11.315 -12.795 1.00 31.41 144 TYR A N 1
ATOM 1214 C CA . TYR A 1 144 ? -14.118 10.483 -13.674 1.00 31.41 144 TYR A CA 1
ATOM 1215 C C . TYR A 1 144 ? -12.622 10.767 -13.573 1.00 31.41 144 TYR A C 1
ATOM 1217 O O . TYR A 1 144 ? -12.263 11.949 -13.372 1.00 31.41 144 TYR A O 1
#

Radius of gyration: 16.47 Å; chains: 1; bounding box: 49×27×41 Å

Foldseek 3Di:
DVLVVLVVLLVVLVVPPVLLVVDDPVVNVLSVCSVVSPPPNDACLAVLLVVQVSVCVVVVAQKEKEWEDPVVVLVVCVVVVNNVVVCVRNVSNCCSNPPVRPSYPDYDYDDDPDDPDTDIDIDGPVVVVPPDDDDPPPDPDDDD

Secondary structure (DSSP, 8-state):
-HHHHHHHHHHHHHT-GGGGGGS-HHHHHHHHHHHTT-TT----TTHHHHHHHHHHHHHTSPEEEEEE--HHHHHHHHHTT-HHHHHHHHHHHHIIIIIS-TTEEEEE----S-----EEEEEEGGGGG-SSS-TT--SSS---

pLDDT: mean 70.49, std 20.7, range [21.55, 94.62]

InterPro domains:
  IPR018631 AAA-ATPase-like domain [PF09820] (41-108)

Sequence (144 aa):
MLIDIRTTISKVYAEHPYLQEHLQDEEIIKFDRIVREDPSYPTLRHALGELSEYPARYHQQKCIVLIDEYDAPIGAAYHKGYYDDAMDFFHPMFSSLLKDNINLHKAFSRRRSPCRQIRLSFRPQQYQRLSDDTPTIRQQFWVY